Protein AF-A0A961F3Z8-F1 (afdb_monomer_lite)

pLDDT: mean 91.22, std 4.9, range [75.44, 97.12]

Foldseek 3Di:
DVPPDDDDDDDAPRPHHNLCVLVCCLVVVDVDDDDALLSPCVLQVCRLPLNPAVPNDDDPVRVCVVCVDPVNVVSVQVRSVSSRHGDDDDDDDDDDDFDDPDDDDDPVVVVPDDGDDTRNVVVVD

Structure (mmCIF, N/CA/C/O backbone):
data_AF-A0A961F3Z8-F1
#
_entry.id   AF-A0A961F3Z8-F1
#
loop_
_atom_site.group_PDB
_atom_site.id
_atom_site.type_symbol
_atom_site.label_atom_id
_atom_site.label_alt_id
_atom_site.label_comp_id
_atom_site.label_asym_id
_atom_site.label_entity_id
_atom_site.label_seq_id
_atom_site.pdbx_PDB_ins_code
_atom_site.Cartn_x
_atom_site.Cartn_y
_atom_site.Cartn_z
_atom_site.occupancy
_atom_site.B_iso_or_equiv
_atom_site.auth_seq_id
_atom_site.auth_comp_id
_atom_site.auth_asym_id
_atom_site.auth_atom_id
_atom_site.pdbx_PDB_model_num
ATOM 1 N N . SER A 1 1 ? 2.777 -5.302 26.687 1.00 77.50 1 SER A N 1
ATOM 2 C CA . SER A 1 1 ? 1.417 -5.854 26.786 1.00 77.50 1 SER A CA 1
ATOM 3 C C . SER A 1 1 ? 1.282 -6.850 27.928 1.00 77.50 1 SER A C 1
ATOM 5 O O . SER A 1 1 ? 0.180 -7.326 28.098 1.00 77.50 1 SER A O 1
ATOM 7 N N . ASP A 1 2 ? 2.343 -7.219 28.664 1.00 86.56 2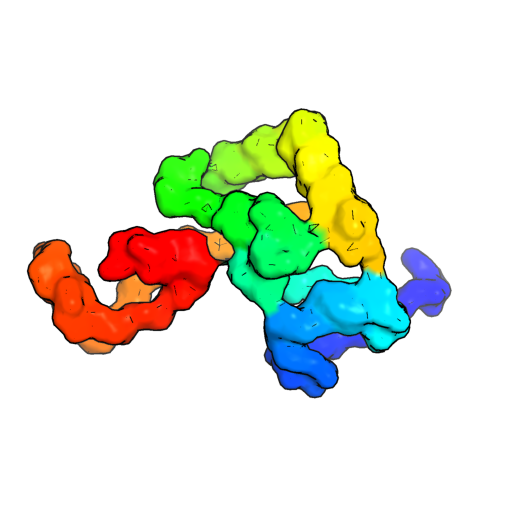 ASP A N 1
ATOM 8 C CA . ASP A 1 2 ? 2.288 -8.091 29.856 1.00 86.56 2 ASP A CA 1
ATOM 9 C C . ASP A 1 2 ? 1.440 -9.381 29.724 1.00 86.56 2 ASP A C 1
ATOM 11 O O . ASP A 1 2 ? 1.001 -9.954 30.714 1.00 86.56 2 ASP A O 1
ATOM 15 N N . GLY A 1 3 ? 1.260 -9.885 28.493 1.00 91.31 3 GLY A N 1
ATOM 16 C CA . GLY A 1 3 ? 0.443 -11.065 28.171 1.00 91.31 3 GLY A CA 1
ATOM 17 C C . GLY A 1 3 ? -0.995 -10.781 27.706 1.00 91.31 3 GLY A C 1
ATOM 18 O O . GLY A 1 3 ? -1.643 -11.697 27.192 1.00 91.31 3 GLY A O 1
ATOM 19 N N . ASP A 1 4 ? -1.463 -9.536 27.803 1.00 94.00 4 ASP A N 1
ATOM 20 C CA . ASP A 1 4 ? -2.826 -9.107 27.448 1.00 94.00 4 ASP A CA 1
ATOM 21 C C . ASP A 1 4 ? -3.072 -9.064 25.935 1.00 94.00 4 ASP A C 1
ATOM 23 O O . ASP A 1 4 ? -4.200 -9.226 25.475 1.00 94.00 4 ASP A O 1
ATOM 27 N N . LEU A 1 5 ? -2.008 -8.889 25.146 1.00 93.94 5 LEU A N 1
ATOM 28 C CA . LEU A 1 5 ? -2.058 -8.916 23.685 1.00 93.94 5 LEU A CA 1
ATOM 29 C C . LEU A 1 5 ? -1.248 -10.095 23.159 1.00 93.94 5 LEU A C 1
ATOM 31 O O . LEU A 1 5 ? -0.051 -10.209 23.444 1.00 93.94 5 LEU A O 1
ATOM 35 N N . ARG A 1 6 ? -1.890 -10.929 22.340 1.00 94.38 6 ARG A N 1
ATOM 36 C CA . ARG A 1 6 ? -1.250 -12.012 21.589 1.00 94.38 6 ARG A CA 1
ATOM 37 C C . ARG A 1 6 ? -1.543 -11.809 20.112 1.00 94.38 6 ARG A C 1
ATOM 39 O O . ARG A 1 6 ? -2.702 -11.711 19.732 1.00 94.38 6 ARG A O 1
ATOM 46 N N . ILE A 1 7 ? -0.494 -11.769 19.299 1.00 94.69 7 ILE A N 1
ATOM 47 C CA . ILE A 1 7 ? -0.603 -11.659 17.844 1.00 94.69 7 ILE A CA 1
ATOM 48 C C . ILE A 1 7 ? -0.198 -13.006 17.257 1.00 94.69 7 ILE A C 1
ATOM 50 O O . ILE A 1 7 ? 0.926 -13.463 17.472 1.00 94.69 7 ILE A O 1
ATOM 54 N N . GLN A 1 8 ? -1.112 -13.643 16.529 1.00 96.06 8 GLN A N 1
ATOM 55 C CA . GLN A 1 8 ? -0.803 -14.829 15.741 1.00 96.06 8 GLN A CA 1
ATOM 56 C C . GLN A 1 8 ? -0.505 -14.408 14.303 1.00 96.06 8 GLN A C 1
ATOM 58 O O . GLN A 1 8 ? -1.317 -13.751 13.659 1.00 96.06 8 GLN A O 1
ATOM 63 N N . PHE A 1 9 ? 0.674 -14.777 13.812 1.00 95.50 9 PHE A N 1
ATOM 64 C CA . PHE A 1 9 ? 1.130 -14.402 12.480 1.00 95.50 9 PHE A CA 1
ATOM 65 C C . PHE A 1 9 ? 0.827 -15.496 11.455 1.00 95.50 9 PHE A C 1
ATOM 67 O O . PHE A 1 9 ? 1.108 -16.669 11.702 1.00 95.50 9 PHE A O 1
ATOM 74 N N . PHE A 1 10 ? 0.343 -15.078 10.288 1.00 96.00 10 PHE A N 1
ATOM 75 C CA . PHE A 1 10 ? 0.103 -15.919 9.119 1.00 96.00 10 PHE A CA 1
ATOM 76 C C . PHE A 1 10 ? 0.729 -15.267 7.888 1.00 96.00 10 PHE A C 1
ATOM 78 O O . PHE A 1 10 ? 0.818 -14.040 7.794 1.00 96.00 10 PHE A O 1
ATOM 85 N N . ARG A 1 11 ? 1.185 -16.079 6.935 1.00 93.38 11 ARG A N 1
ATOM 86 C CA . ARG A 1 11 ? 1.783 -15.577 5.694 1.00 93.38 11 ARG A CA 1
ATOM 87 C C . ARG A 1 11 ? 0.704 -15.146 4.703 1.00 93.38 11 ARG A C 1
ATOM 89 O O . ARG A 1 11 ? -0.448 -15.572 4.768 1.00 93.38 11 ARG A O 1
ATOM 96 N N . GLY A 1 12 ? 1.094 -14.316 3.736 1.00 87.81 12 GLY A N 1
ATOM 97 C CA . GLY A 1 12 ? 0.184 -13.908 2.669 1.00 87.81 12 GLY A CA 1
ATOM 98 C C . GLY A 1 12 ? -0.356 -15.114 1.896 1.00 87.81 12 GLY A C 1
ATOM 99 O O . GLY A 1 12 ? 0.418 -15.979 1.486 1.00 87.81 12 GLY A O 1
ATOM 100 N N . GLY A 1 13 ? -1.677 -15.172 1.715 1.00 89.88 13 GLY A N 1
ATOM 101 C CA . GLY A 1 13 ? -2.357 -16.292 1.059 1.00 89.88 13 GLY A CA 1
ATOM 102 C C . GLY A 1 13 ? -2.696 -17.479 1.969 1.00 89.88 13 GLY A C 1
ATOM 103 O O . GLY A 1 13 ? -3.314 -18.424 1.492 1.00 89.88 13 GLY A O 1
ATOM 104 N N . GLU A 1 14 ? -2.299 -17.467 3.246 1.00 95.25 14 GLU A N 1
ATOM 105 C CA . GLU A 1 14 ? -2.532 -18.598 4.158 1.00 95.25 14 GLU A CA 1
ATOM 106 C C . GLU A 1 14 ? -3.979 -18.662 4.669 1.00 95.25 14 GLU A C 1
ATOM 108 O O . GLU A 1 14 ? -4.544 -19.748 4.766 1.00 95.25 14 GLU A O 1
ATOM 113 N N . LEU A 1 15 ? -4.582 -17.505 4.968 1.00 95.75 15 LEU A N 1
ATOM 114 C CA . LEU A 1 15 ? -5.962 -17.412 5.463 1.00 95.75 15 LEU A CA 1
ATOM 115 C C . LEU A 1 15 ? -6.957 -16.962 4.387 1.00 95.75 15 LEU A C 1
ATOM 11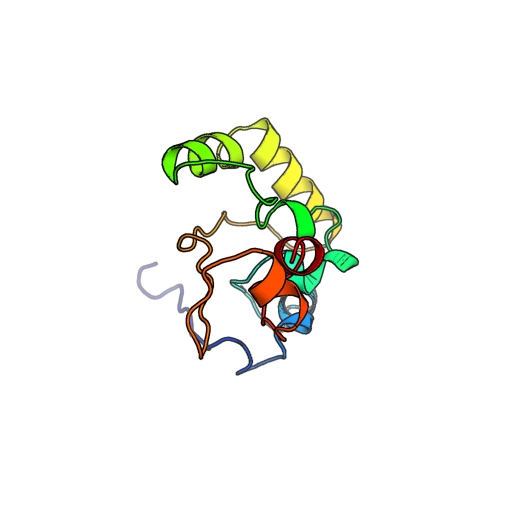7 O O . LEU A 1 15 ? -8.050 -17.512 4.289 1.00 95.75 15 LEU A O 1
ATOM 121 N N . VAL A 1 16 ? -6.576 -15.970 3.581 1.00 95.75 16 VAL A N 1
ATOM 122 C CA . VAL A 1 16 ? -7.368 -15.417 2.469 1.00 95.75 16 VAL A CA 1
ATOM 123 C C . VAL A 1 16 ? -6.438 -15.057 1.313 1.00 95.75 16 VAL A C 1
ATOM 125 O O . VAL A 1 16 ? -5.232 -14.875 1.522 1.00 95.75 16 VAL A O 1
ATOM 128 N N . SER A 1 17 ? -6.973 -14.937 0.096 1.00 94.06 17 SER A N 1
ATOM 129 C CA . SER A 1 17 ? -6.184 -14.446 -1.035 1.00 94.06 17 SER A CA 1
ATOM 130 C C . SER A 1 17 ? -5.786 -12.979 -0.832 1.00 94.06 17 SER A C 1
ATOM 132 O O . SER A 1 17 ? -6.434 -12.226 -0.108 1.00 94.06 17 SER A O 1
ATOM 134 N N . THR A 1 18 ? -4.676 -12.559 -1.442 1.00 90.94 18 THR A N 1
ATOM 135 C CA . THR A 1 18 ? -4.081 -11.234 -1.195 1.00 90.94 18 THR A CA 1
ATOM 136 C C . THR A 1 18 ? -5.015 -10.069 -1.534 1.00 90.94 18 THR A C 1
ATOM 138 O O . THR A 1 18 ? -5.008 -9.053 -0.848 1.00 90.94 18 THR A O 1
ATOM 141 N N . ASP A 1 19 ? -5.838 -10.225 -2.565 1.00 90.19 19 ASP A N 1
ATOM 142 C CA . ASP A 1 19 ? -6.855 -9.261 -2.993 1.00 90.19 19 ASP A CA 1
ATOM 143 C C . ASP A 1 19 ? -8.068 -9.181 -2.048 1.00 90.19 19 ASP A C 1
ATOM 145 O O . ASP A 1 19 ? -8.825 -8.220 -2.115 1.00 90.19 19 ASP A O 1
ATOM 149 N N . GLN A 1 20 ? -8.231 -10.143 -1.134 1.00 94.75 20 GLN A N 1
ATOM 150 C CA . GLN A 1 20 ? -9.303 -10.174 -0.129 1.00 94.75 20 GLN A CA 1
ATOM 151 C C . GLN A 1 20 ? -8.863 -9.660 1.248 1.00 94.75 20 GLN A C 1
ATOM 153 O O . GLN A 1 20 ? -9.680 -9.573 2.162 1.00 94.75 20 GLN A O 1
ATOM 158 N N . MET A 1 21 ? -7.579 -9.339 1.435 1.00 95.38 21 MET A N 1
ATOM 159 C CA . MET A 1 21 ? -7.035 -8.989 2.753 1.00 95.38 21 MET A CA 1
ATOM 160 C C . MET A 1 21 ? -7.703 -7.756 3.374 1.00 95.38 21 MET A C 1
ATOM 162 O O . MET A 1 21 ? -7.985 -7.770 4.570 1.00 95.38 21 MET A O 1
ATOM 166 N N . LEU A 1 22 ? -7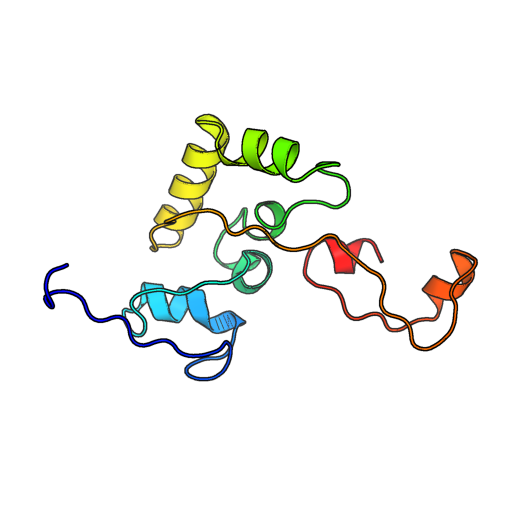.980 -6.714 2.583 1.00 95.50 22 LEU A N 1
ATOM 167 C CA . LEU A 1 22 ? -8.605 -5.490 3.095 1.00 95.50 22 LEU A CA 1
ATOM 168 C C . LEU A 1 22 ? -10.059 -5.743 3.529 1.00 95.50 22 LEU A C 1
ATOM 170 O O . LEU A 1 22 ? -10.446 -5.364 4.633 1.00 95.50 22 LEU A O 1
ATOM 174 N N . ASP A 1 23 ? -10.833 -6.469 2.717 1.00 96.38 23 ASP A N 1
ATOM 175 C CA . ASP A 1 23 ? -12.205 -6.878 3.048 1.00 96.38 23 ASP A CA 1
ATOM 176 C C . ASP A 1 23 ? -12.260 -7.805 4.273 1.00 96.38 23 ASP A C 1
ATOM 178 O O . ASP A 1 23 ? -13.187 -7.739 5.087 1.00 96.38 23 ASP A O 1
ATOM 182 N N . ALA A 1 24 ? -11.254 -8.666 4.442 1.00 97.06 24 ALA A N 1
ATOM 183 C CA . ALA A 1 24 ? -11.144 -9.531 5.609 1.00 97.06 24 ALA A CA 1
ATOM 184 C C . ALA A 1 24 ? -10.947 -8.722 6.903 1.00 97.06 24 ALA A C 1
ATOM 186 O O . ALA A 1 24 ? -11.532 -9.084 7.924 1.00 97.06 24 ALA A O 1
ATOM 187 N N . VAL A 1 25 ? -10.212 -7.603 6.857 1.00 97.06 25 VAL A N 1
ATOM 188 C CA . VAL A 1 25 ? -10.125 -6.662 7.990 1.00 97.06 25 VAL A CA 1
ATOM 189 C C . VAL A 1 25 ? -11.421 -5.892 8.176 1.00 97.06 25 VAL A C 1
ATOM 191 O O . VAL A 1 25 ? -11.966 -5.861 9.275 1.00 97.06 25 VAL A O 1
ATOM 194 N N . LYS A 1 26 ? -11.972 -5.338 7.095 1.00 97.00 26 LYS A N 1
ATOM 195 C CA . LYS A 1 26 ? -13.232 -4.584 7.118 1.00 97.00 26 LYS A CA 1
ATOM 196 C C . LYS A 1 26 ? -14.395 -5.380 7.719 1.00 97.00 26 LYS A C 1
ATOM 198 O O . LYS A 1 26 ? -15.248 -4.819 8.399 1.00 97.00 26 LYS A O 1
ATOM 203 N N . SER A 1 27 ? -14.440 -6.687 7.464 1.00 97.12 27 SER A N 1
ATOM 204 C CA . SER A 1 27 ? -15.459 -7.601 8.002 1.00 97.12 27 SER A CA 1
ATOM 205 C C . SER A 1 27 ? -15.172 -8.108 9.420 1.00 97.12 27 SER A C 1
ATOM 207 O O . SER A 1 27 ? -16.039 -8.75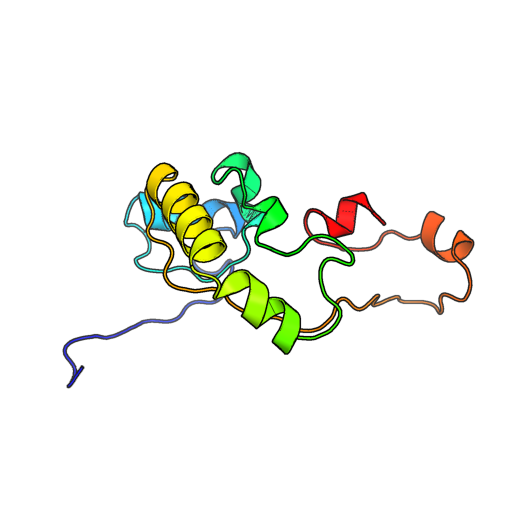4 10.007 1.00 97.12 27 SER A O 1
ATOM 209 N N . GLY A 1 28 ? -13.979 -7.852 9.967 1.00 96.62 28 GLY A N 1
ATOM 210 C CA . GLY A 1 28 ? -13.536 -8.381 11.260 1.00 96.62 28 GLY A CA 1
ATOM 211 C C . GLY A 1 28 ? -13.135 -9.860 11.234 1.00 96.62 28 GLY A C 1
ATOM 212 O O . GLY A 1 28 ? -13.011 -10.479 12.286 1.00 96.62 28 GLY A O 1
ATOM 213 N N . THR A 1 29 ? -12.943 -10.447 10.047 1.00 96.69 29 THR A N 1
ATOM 214 C CA . THR A 1 29 ? -12.411 -11.814 9.904 1.00 96.69 29 THR A CA 1
ATOM 215 C C . THR A 1 29 ? -10.930 -11.873 10.287 1.00 96.69 29 THR A C 1
ATOM 217 O O . THR A 1 29 ? -10.477 -12.865 10.856 1.00 96.69 29 THR A O 1
ATOM 220 N N . LEU A 1 30 ? -10.178 -10.815 9.968 1.00 97.06 30 LEU A N 1
ATOM 221 C CA . LEU A 1 30 ? -8.792 -10.603 10.385 1.00 97.06 30 LEU A CA 1
ATOM 222 C C . LEU A 1 30 ? -8.696 -9.292 11.166 1.00 97.06 30 LEU A C 1
ATOM 224 O O . LEU A 1 30 ? -9.315 -8.307 10.782 1.00 97.06 30 LEU A O 1
ATOM 228 N N . ASP A 1 31 ? -7.882 -9.249 12.219 1.00 96.94 31 ASP A N 1
ATOM 229 C CA . ASP A 1 31 ? -7.701 -8.017 13.001 1.00 96.94 31 ASP A CA 1
ATOM 230 C C . ASP A 1 31 ? -6.734 -7.028 12.329 1.00 96.94 31 ASP A C 1
ATOM 232 O O . ASP A 1 31 ? -6.883 -5.814 12.441 1.00 96.94 31 ASP A O 1
ATOM 236 N N . LEU A 1 32 ? -5.706 -7.549 11.648 1.00 95.94 32 LEU A N 1
ATOM 237 C CA . LEU A 1 32 ? -4.632 -6.764 11.043 1.00 95.94 32 LEU A CA 1
ATOM 238 C C . LEU A 1 32 ? -4.092 -7.465 9.799 1.00 95.94 32 LEU A C 1
ATOM 240 O O . LEU A 1 32 ? -3.871 -8.677 9.802 1.00 95.94 32 LEU A O 1
ATOM 244 N N . VAL A 1 33 ? -3.807 -6.686 8.756 1.00 95.56 33 VAL A N 1
ATOM 245 C CA . VAL A 1 33 ? -3.088 -7.157 7.567 1.00 95.56 33 VAL A CA 1
ATOM 246 C C . VAL A 1 33 ? -1.934 -6.224 7.234 1.00 95.56 33 VAL A C 1
ATOM 248 O O . VAL A 1 33 ? -2.012 -5.012 7.414 1.00 95.56 33 VAL A O 1
ATOM 251 N N . GLN A 1 34 ? -0.857 -6.806 6.715 1.00 93.56 34 GLN A N 1
ATOM 252 C CA . GLN A 1 34 ? 0.221 -6.075 6.065 1.00 93.56 34 GLN A CA 1
ATOM 253 C C . GLN A 1 34 ? 0.191 -6.428 4.580 1.00 93.56 34 GLN A C 1
ATOM 255 O O . GLN A 1 34 ? 0.322 -7.593 4.208 1.00 93.56 34 GLN A O 1
ATOM 260 N N . GLY A 1 35 ? 0.054 -5.421 3.727 1.00 90.00 35 GLY A N 1
ATOM 261 C CA . GLY A 1 35 ? 0.085 -5.606 2.283 1.00 90.00 35 GLY A CA 1
ATOM 262 C C . GLY A 1 35 ? 0.473 -4.323 1.566 1.00 90.00 35 GLY A C 1
ATOM 263 O O . GLY A 1 35 ? 1.121 -3.448 2.138 1.00 90.00 35 GLY A O 1
ATOM 264 N N . THR A 1 36 ? 0.111 -4.235 0.294 1.00 89.06 36 THR A N 1
ATOM 265 C CA . THR A 1 36 ? 0.400 -3.077 -0.551 1.00 89.06 36 THR A CA 1
ATOM 266 C C . THR A 1 36 ? -0.884 -2.603 -1.212 1.00 89.06 36 THR A C 1
ATOM 268 O O . THR A 1 36 ? -1.651 -3.434 -1.706 1.00 89.06 36 THR A O 1
ATOM 271 N N . GLY A 1 37 ? -1.094 -1.281 -1.244 1.00 89.81 37 GLY A N 1
ATOM 272 C CA . GLY A 1 37 ? -2.322 -0.671 -1.749 1.00 89.81 37 GLY A CA 1
ATOM 273 C C . GLY A 1 37 ? -2.683 -1.088 -3.169 1.00 89.81 37 GLY A C 1
ATOM 274 O O . GLY A 1 37 ? -3.860 -1.198 -3.508 1.00 89.81 37 GLY A O 1
ATOM 275 N N . GLY A 1 38 ? -1.684 -1.443 -3.983 1.00 89.00 38 GLY A N 1
ATOM 276 C CA . GLY A 1 38 ? -1.895 -1.934 -5.339 1.00 89.00 38 GLY A CA 1
ATOM 277 C C . GLY A 1 38 ? -2.810 -3.164 -5.427 1.00 89.00 38 GLY A C 1
ATOM 278 O O . GLY A 1 38 ? -3.483 -3.329 -6.444 1.00 89.00 38 GLY A O 1
ATOM 279 N N . TYR A 1 39 ? -2.881 -4.000 -4.383 1.00 89.81 39 TYR A N 1
ATOM 280 C CA . TYR A 1 39 ? -3.748 -5.187 -4.360 1.00 89.81 39 TYR A CA 1
ATOM 281 C C . TYR A 1 39 ? -5.223 -4.883 -4.076 1.00 89.81 39 TYR A C 1
ATOM 283 O O . TYR A 1 39 ? -6.073 -5.690 -4.434 1.00 89.81 39 TYR A O 1
ATOM 291 N N . TRP A 1 40 ? -5.536 -3.722 -3.500 1.00 91.69 40 TRP A N 1
ATOM 292 C CA . TRP A 1 40 ? -6.901 -3.276 -3.198 1.00 91.69 40 TRP A CA 1
ATOM 293 C C . TRP A 1 40 ? -7.161 -1.865 -3.731 1.00 91.69 40 TRP A C 1
ATOM 295 O O . TRP A 1 40 ? -7.956 -1.101 -3.192 1.00 91.69 40 TRP A O 1
ATOM 305 N N . SER A 1 41 ? -6.515 -1.516 -4.842 1.00 90.12 41 SER A N 1
ATOM 306 C CA . SER A 1 41 ? -6.634 -0.188 -5.451 1.00 90.12 41 SER A CA 1
ATOM 307 C C . SER A 1 41 ? -8.014 0.124 -6.043 1.00 90.12 41 SER A C 1
ATOM 309 O O . SER A 1 41 ? -8.279 1.262 -6.405 1.00 90.12 41 SER A O 1
ATOM 311 N N . GLY A 1 42 ? -8.900 -0.872 -6.148 1.00 90.06 42 GLY A N 1
ATOM 312 C CA . GLY A 1 42 ? -10.323 -0.659 -6.437 1.00 90.06 42 GLY A CA 1
ATOM 313 C C . GLY A 1 42 ? -11.175 -0.364 -5.196 1.00 90.06 42 GLY A C 1
ATOM 314 O O . GLY A 1 42 ? -12.360 -0.088 -5.341 1.00 90.06 42 GLY A O 1
ATOM 315 N N . GLN A 1 43 ? -10.596 -0.469 -3.996 1.00 93.94 43 GLN A N 1
ATOM 316 C CA . GLN A 1 43 ? -11.266 -0.264 -2.707 1.00 93.94 43 GLN A CA 1
ATOM 317 C C . GLN A 1 43 ? -10.757 0.997 -1.999 1.00 93.94 43 GLN A C 1
ATOM 319 O O . GLN A 1 43 ? -11.542 1.687 -1.360 1.00 93.94 43 GLN A O 1
ATOM 324 N N . VAL A 1 44 ? -9.462 1.301 -2.141 1.00 94.88 44 VAL A N 1
ATOM 325 C CA . VAL A 1 44 ? -8.822 2.531 -1.650 1.00 94.88 44 VAL A CA 1
ATOM 326 C C . VAL A 1 44 ? -8.329 3.320 -2.859 1.00 94.88 44 VAL A C 1
ATOM 328 O O . VAL A 1 44 ? -7.457 2.835 -3.584 1.00 94.88 44 VAL A O 1
ATOM 331 N N . ASP A 1 45 ? -8.860 4.528 -3.064 1.00 88.88 45 ASP A N 1
ATOM 332 C CA . ASP A 1 45 ? -8.623 5.339 -4.274 1.00 88.88 45 ASP A CA 1
ATOM 333 C C . ASP A 1 45 ? -7.125 5.603 -4.519 1.00 88.88 45 ASP A C 1
ATOM 335 O O . ASP A 1 45 ? -6.591 5.419 -5.615 1.00 88.88 45 ASP A O 1
ATOM 339 N N . ILE A 1 46 ? -6.393 5.902 -3.445 1.00 91.38 46 ILE A N 1
ATOM 340 C CA . ILE A 1 46 ? -4.950 6.155 -3.491 1.00 91.38 46 ILE A CA 1
ATOM 341 C C . ILE A 1 46 ? -4.093 4.882 -3.434 1.00 91.38 46 ILE A C 1
ATOM 343 O O . ILE A 1 46 ? -2.869 4.981 -3.406 1.00 91.38 46 ILE A O 1
ATOM 347 N N . GLY A 1 47 ? -4.673 3.677 -3.437 1.00 89.75 47 GLY A N 1
ATOM 348 C CA . GLY A 1 47 ? -3.919 2.429 -3.245 1.00 89.75 47 GLY A CA 1
ATOM 349 C C . GLY A 1 47 ? -2.852 2.169 -4.321 1.00 89.75 47 GLY A C 1
ATOM 350 O O . GLY A 1 47 ? -1.815 1.570 -4.057 1.00 89.75 47 GLY A O 1
ATOM 351 N N . ASN A 1 48 ? -3.045 2.657 -5.551 1.00 87.25 48 ASN A N 1
ATOM 352 C CA . ASN A 1 48 ? -2.002 2.585 -6.591 1.00 87.25 48 ASN A CA 1
ATOM 353 C C . ASN A 1 48 ? -0.919 3.670 -6.460 1.00 87.25 48 ASN A C 1
ATOM 355 O O . ASN A 1 48 ? 0.095 3.594 -7.151 1.00 87.25 48 ASN A O 1
ATOM 359 N N . ILE A 1 49 ? -1.142 4.680 -5.620 1.00 87.25 49 ILE A N 1
ATOM 360 C CA . ILE A 1 49 ? -0.223 5.796 -5.379 1.00 87.25 49 ILE A CA 1
ATOM 361 C C . ILE A 1 49 ? 0.587 5.535 -4.105 1.00 87.25 49 ILE A C 1
ATOM 363 O O . ILE A 1 49 ? 1.791 5.782 -4.096 1.00 87.25 49 ILE A O 1
ATOM 367 N N . ASP A 1 50 ? -0.032 4.974 -3.061 1.00 85.12 50 ASP A N 1
ATOM 368 C CA . ASP A 1 50 ? 0.622 4.718 -1.772 1.00 85.12 50 ASP A CA 1
ATOM 369 C C . ASP A 1 50 ? 1.793 3.719 -1.871 1.00 85.12 50 ASP A C 1
ATOM 371 O O . ASP A 1 50 ? 2.747 3.779 -1.097 1.00 85.12 50 ASP A O 1
ATOM 375 N N . ILE A 1 51 ? 1.786 2.838 -2.875 1.00 84.19 51 ILE A N 1
ATOM 376 C CA . ILE A 1 51 ? 2.885 1.913 -3.181 1.00 84.19 51 ILE A CA 1
ATOM 377 C C . ILE A 1 51 ? 4.123 2.638 -3.737 1.00 84.19 51 ILE A C 1
ATOM 379 O O . ILE A 1 51 ? 5.223 2.083 -3.700 1.00 84.19 51 ILE A O 1
ATOM 383 N N . GLY A 1 52 ? 3.967 3.881 -4.195 1.00 83.31 52 GLY A N 1
ATOM 384 C CA . GLY A 1 52 ? 4.981 4.633 -4.920 1.00 83.31 52 GLY A CA 1
ATOM 385 C C . GLY A 1 52 ? 4.784 4.572 -6.419 1.00 83.31 52 GLY A C 1
ATOM 386 O O . GLY A 1 52 ? 4.588 3.501 -6.998 1.00 83.31 52 GLY A O 1
ATOM 387 N N . LEU A 1 53 ? 4.882 5.734 -7.057 1.00 86.50 53 LEU A N 1
ATOM 388 C CA . LEU A 1 53 ? 4.903 5.820 -8.508 1.00 86.50 53 LEU A CA 1
ATOM 389 C C . LEU A 1 53 ? 6.333 5.590 -9.018 1.00 86.50 53 LEU A C 1
ATOM 391 O O . LEU A 1 53 ? 7.297 5.931 -8.336 1.00 86.50 53 LEU A O 1
ATOM 395 N N . PRO A 1 54 ? 6.516 5.034 -10.223 1.00 87.56 54 PRO A N 1
ATOM 396 C CA . PRO A 1 54 ? 7.848 4.905 -10.801 1.00 87.56 54 PRO A CA 1
ATOM 397 C C . PRO A 1 54 ? 8.591 6.251 -10.818 1.00 87.56 54 PRO A C 1
ATOM 399 O O . PRO A 1 54 ? 8.125 7.214 -11.422 1.00 87.56 54 PRO A O 1
ATOM 402 N N . GLY A 1 55 ? 9.741 6.304 -10.139 1.00 87.00 55 GLY A N 1
ATOM 403 C CA . GLY A 1 55 ? 10.576 7.505 -10.039 1.00 87.00 55 GLY A CA 1
ATOM 404 C C . GLY A 1 55 ? 10.120 8.557 -9.019 1.00 87.00 55 GLY A C 1
ATOM 405 O O . GLY A 1 55 ? 10.596 9.684 -9.095 1.00 87.00 55 GLY A O 1
ATOM 406 N N . SER A 1 56 ? 9.222 8.234 -8.080 1.00 88.31 56 SER A N 1
ATOM 407 C CA . SER A 1 56 ? 8.729 9.198 -7.080 1.00 88.31 56 SER A CA 1
ATOM 408 C C . SER A 1 56 ? 9.741 9.591 -5.999 1.00 88.31 56 SER A C 1
ATOM 410 O O . SER A 1 56 ? 9.556 10.621 -5.361 1.00 88.31 56 SER A O 1
ATOM 412 N N . TRP A 1 57 ? 10.779 8.786 -5.773 1.00 90.69 57 TRP A N 1
ATOM 413 C CA . TRP A 1 57 ? 11.885 9.077 -4.857 1.00 90.69 57 TRP A CA 1
ATOM 414 C C . TRP A 1 57 ? 13.135 8.305 -5.280 1.00 90.69 57 TRP A C 1
ATOM 416 O O . TRP A 1 57 ? 13.063 7.328 -6.029 1.00 90.69 57 TRP A O 1
ATOM 426 N N . THR A 1 58 ? 14.284 8.738 -4.775 1.00 91.00 58 THR A N 1
ATOM 427 C CA . THR A 1 58 ? 15.607 8.174 -5.085 1.00 91.00 58 THR A CA 1
ATOM 428 C C . THR A 1 58 ? 16.293 7.526 -3.883 1.00 91.00 58 THR A C 1
ATOM 430 O O . THR A 1 58 ? 17.308 6.853 -4.045 1.00 91.00 58 THR A O 1
ATOM 433 N N . SER A 1 59 ? 15.743 7.707 -2.679 1.00 91.44 59 SER A N 1
ATOM 434 C CA . SER A 1 59 ? 16.254 7.127 -1.433 1.00 91.44 59 SER A CA 1
ATOM 435 C C . SER A 1 59 ? 15.120 6.756 -0.477 1.00 91.44 59 SER A C 1
ATOM 437 O O . SER A 1 59 ? 14.004 7.275 -0.578 1.00 91.44 59 SER A O 1
ATOM 439 N N . LEU A 1 60 ? 15.412 5.867 0.476 1.00 90.94 60 LEU A N 1
ATOM 440 C CA . LEU A 1 60 ? 14.472 5.508 1.538 1.00 90.94 60 LEU A CA 1
ATOM 441 C C . LEU A 1 60 ? 14.152 6.713 2.432 1.00 90.94 60 LEU A C 1
ATOM 443 O O . LEU A 1 60 ? 13.020 6.865 2.881 1.00 90.94 60 LEU A O 1
ATOM 447 N N . GLU A 1 61 ? 15.137 7.569 2.690 1.00 94.00 61 GLU A N 1
ATOM 448 C CA . GLU A 1 61 ? 14.993 8.790 3.477 1.00 94.00 61 GLU A CA 1
ATOM 449 C C . GLU A 1 61 ? 14.022 9.773 2.820 1.00 94.00 61 GLU A C 1
ATOM 451 O O . GLU A 1 61 ? 13.161 10.323 3.501 1.00 94.00 61 GLU A O 1
ATOM 456 N N . GLU A 1 62 ? 14.111 9.953 1.500 1.00 93.56 62 GLU A N 1
ATOM 457 C CA . GLU A 1 62 ? 13.179 10.789 0.737 1.00 93.56 62 GLU A CA 1
ATOM 458 C C . GLU A 1 62 ? 11.757 10.214 0.764 1.00 93.56 62 GLU A C 1
ATOM 460 O O . GLU A 1 62 ? 10.799 10.946 1.012 1.00 93.56 62 GLU A O 1
ATOM 465 N N . ALA A 1 63 ? 11.617 8.892 0.599 1.00 92.44 63 ALA A N 1
ATOM 466 C CA . ALA A 1 63 ? 10.323 8.223 0.713 1.00 92.44 63 ALA A CA 1
ATOM 467 C C . ALA A 1 63 ? 9.700 8.427 2.103 1.00 92.44 63 ALA A C 1
ATOM 469 O O . ALA A 1 63 ? 8.516 8.739 2.210 1.00 92.44 63 ALA A O 1
ATOM 470 N N . LYS A 1 64 ? 10.497 8.282 3.168 1.00 93.56 64 LYS A N 1
ATOM 471 C CA . LYS A 1 64 ? 10.047 8.517 4.545 1.00 93.56 64 LYS A CA 1
ATOM 472 C C . LYS A 1 64 ? 9.641 9.962 4.772 1.00 93.56 64 LYS A C 1
ATOM 474 O O . LYS A 1 64 ? 8.553 10.196 5.278 1.00 93.56 64 LYS A O 1
ATOM 479 N N . ALA A 1 65 ? 10.462 10.919 4.345 1.00 94.75 65 ALA A N 1
ATOM 480 C CA . ALA A 1 65 ? 10.155 12.338 4.486 1.00 94.75 65 ALA A CA 1
ATOM 481 C C . ALA A 1 65 ? 8.820 12.714 3.820 1.00 94.75 65 ALA A C 1
ATOM 483 O O . ALA A 1 65 ? 8.076 13.523 4.366 1.00 94.75 65 ALA A O 1
ATOM 484 N N . LEU A 1 66 ? 8.499 12.101 2.674 1.00 93.00 66 LEU A N 1
ATOM 485 C CA . LEU A 1 66 ? 7.210 12.274 2.010 1.00 93.00 66 LEU A CA 1
ATOM 486 C C . LEU A 1 66 ? 6.061 11.625 2.796 1.00 93.00 66 LEU A C 1
ATOM 488 O O . LEU A 1 66 ? 5.077 12.288 3.092 1.00 93.00 66 LEU A O 1
ATOM 492 N N . PHE A 1 67 ? 6.160 10.333 3.119 1.00 92.62 67 PHE A N 1
ATOM 493 C CA . PHE A 1 67 ? 5.049 9.583 3.722 1.00 92.62 67 PHE A CA 1
ATOM 494 C C . PHE A 1 67 ? 4.816 9.870 5.207 1.00 92.62 67 PHE A C 1
ATOM 496 O O . PHE A 1 67 ? 3.749 9.543 5.720 1.00 92.62 67 PHE A O 1
ATOM 503 N N . GLU A 1 68 ? 5.793 10.456 5.893 1.00 94.44 68 GLU A N 1
ATOM 504 C CA . GLU A 1 68 ? 5.685 10.900 7.286 1.00 94.44 68 GLU A CA 1
ATOM 505 C C . GLU A 1 68 ? 5.289 12.384 7.390 1.00 94.44 68 GLU A C 1
ATOM 507 O O . GLU A 1 68 ? 5.103 12.883 8.501 1.00 94.44 68 GLU A O 1
ATOM 512 N N . SER A 1 69 ? 5.136 13.094 6.261 1.00 95.81 69 SER A N 1
ATOM 513 C CA . SER A 1 69 ? 4.594 14.456 6.258 1.00 95.81 69 SER A CA 1
ATOM 514 C C . SER A 1 69 ? 3.138 14.449 6.726 1.00 95.81 69 SER A C 1
ATOM 516 O O . SER A 1 69 ? 2.374 13.527 6.430 1.00 95.81 69 SER A O 1
ATOM 518 N N . GLU A 1 70 ? 2.743 15.491 7.458 1.00 96.56 70 GLU A N 1
ATOM 519 C CA . GLU A 1 70 ? 1.403 15.599 8.042 1.00 96.56 70 GLU A CA 1
ATOM 520 C C . GLU A 1 70 ? 0.313 15.526 6.966 1.00 96.56 70 GLU A C 1
ATOM 522 O O . GLU A 1 70 ? -0.687 14.829 7.134 1.00 96.56 70 GLU A O 1
ATOM 527 N N . GLU A 1 71 ? 0.546 16.169 5.823 1.00 96.31 71 GLU A N 1
ATOM 528 C CA . GLU A 1 71 ? -0.390 16.205 4.705 1.00 96.31 71 GLU A CA 1
ATOM 529 C C . GLU A 1 71 ? -0.596 14.817 4.089 1.00 96.31 71 GLU A C 1
ATOM 531 O O . GLU A 1 71 ? -1.729 14.413 3.828 1.00 96.31 71 GLU A O 1
ATOM 536 N N . VAL A 1 72 ? 0.485 14.059 3.875 1.00 94.38 72 VAL A N 1
ATOM 537 C CA . VAL A 1 72 ? 0.395 12.716 3.284 1.00 94.38 72 VAL A CA 1
ATOM 538 C C . VAL A 1 72 ? -0.204 11.721 4.273 1.00 94.38 72 VAL A C 1
ATOM 540 O O . VAL A 1 72 ? -1.027 10.894 3.878 1.00 94.38 72 VAL A O 1
ATOM 543 N N . VAL A 1 73 ? 0.146 11.817 5.559 1.00 95.25 73 VAL A N 1
ATOM 544 C CA . VAL A 1 73 ? -0.463 10.995 6.615 1.00 95.25 73 VAL A CA 1
ATOM 545 C C . VAL A 1 73 ? -1.967 11.250 6.703 1.00 95.25 73 VAL A C 1
ATOM 547 O O . VAL A 1 73 ? -2.735 10.295 6.806 1.00 95.25 73 VAL A O 1
ATOM 550 N N . GLN A 1 74 ? -2.406 12.509 6.618 1.00 96.56 74 GLN A N 1
ATOM 551 C CA . GLN A 1 74 ? -3.828 12.846 6.628 1.00 96.56 74 GLN A CA 1
ATOM 552 C C . GLN A 1 74 ? -4.563 12.228 5.431 1.00 96.56 74 GLN A C 1
ATOM 554 O O . GLN A 1 74 ? -5.599 11.597 5.627 1.00 96.56 74 GLN A O 1
ATOM 559 N N . ILE A 1 75 ? -3.996 12.339 4.225 1.00 96.00 75 ILE A N 1
ATOM 560 C CA . ILE A 1 75 ? -4.560 11.745 3.002 1.00 96.00 75 ILE A CA 1
ATOM 561 C C . ILE A 1 75 ? -4.664 10.217 3.120 1.00 96.00 75 ILE A C 1
ATOM 563 O O . ILE A 1 75 ? -5.668 9.629 2.722 1.00 96.00 75 ILE A O 1
ATOM 567 N N . LEU A 1 76 ? -3.636 9.561 3.670 1.00 95.25 76 LEU A N 1
ATOM 568 C CA . LEU A 1 76 ? -3.645 8.112 3.882 1.00 95.25 76 LEU A CA 1
ATOM 569 C C . LEU A 1 76 ? -4.728 7.695 4.876 1.00 95.25 76 LEU A C 1
ATOM 571 O O . LEU A 1 76 ? -5.495 6.780 4.587 1.00 95.25 76 LEU A O 1
ATOM 575 N N . ASN A 1 77 ? -4.808 8.366 6.023 1.00 96.06 77 ASN A N 1
ATOM 576 C CA . ASN A 1 77 ? -5.816 8.053 7.031 1.00 96.06 77 ASN A CA 1
ATOM 577 C C . ASN A 1 77 ? -7.230 8.242 6.476 1.00 96.06 77 ASN A C 1
ATOM 579 O O .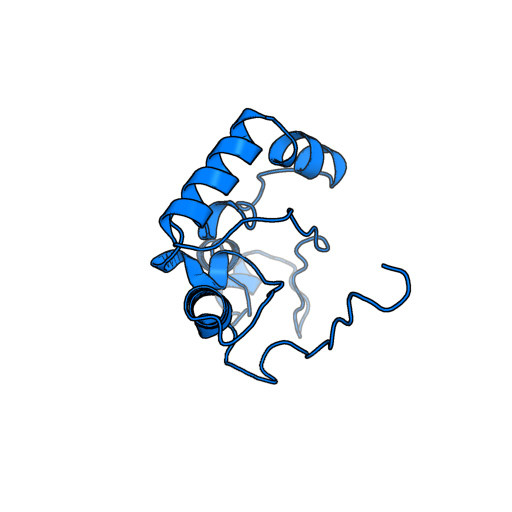 ASN A 1 77 ? -8.033 7.323 6.583 1.00 96.06 77 ASN A O 1
ATOM 583 N N . GLU A 1 78 ? -7.503 9.368 5.810 1.00 96.88 78 GLU A N 1
ATOM 584 C CA . GLU A 1 78 ? -8.805 9.650 5.195 1.00 96.88 78 GLU A CA 1
ATOM 585 C C . GLU A 1 78 ? -9.201 8.560 4.190 1.00 96.88 78 GLU A C 1
ATOM 587 O O . GLU A 1 78 ? -10.276 7.975 4.306 1.00 96.88 78 GLU A O 1
ATOM 592 N N . ALA A 1 79 ? -8.307 8.198 3.266 1.00 96.75 79 ALA A N 1
ATOM 593 C CA . ALA A 1 79 ? -8.622 7.215 2.231 1.00 96.75 79 ALA A CA 1
ATOM 594 C C . ALA A 1 79 ? -8.878 5.798 2.779 1.00 96.75 79 ALA A C 1
ATOM 596 O O . ALA A 1 79 ? -9.724 5.070 2.252 1.00 96.75 79 ALA A O 1
ATOM 597 N N . TYR A 1 80 ? -8.145 5.372 3.812 1.00 96.44 80 TYR A N 1
ATOM 598 C CA . TYR A 1 80 ? -8.367 4.063 4.435 1.00 96.44 80 TYR A CA 1
ATOM 599 C C . TYR A 1 80 ? -9.605 4.076 5.350 1.00 96.44 80 TYR A C 1
ATOM 601 O O . TYR A 1 80 ? -10.390 3.122 5.305 1.00 96.44 80 TYR A O 1
ATOM 609 N N . ASP A 1 81 ? -9.842 5.163 6.094 1.00 96.69 81 ASP A N 1
ATOM 610 C CA . ASP A 1 81 ? -11.033 5.324 6.935 1.00 96.69 81 ASP A CA 1
ATOM 611 C C . ASP A 1 81 ? -12.315 5.314 6.078 1.00 96.69 81 ASP A C 1
ATOM 613 O O . ASP A 1 81 ? -13.284 4.632 6.426 1.00 96.69 81 ASP A O 1
ATOM 617 N N . GLU A 1 82 ? -12.312 5.968 4.908 1.00 96.38 82 GLU A N 1
ATOM 618 C CA . GLU A 1 82 ? -13.401 5.897 3.919 1.00 96.38 82 GLU A CA 1
ATOM 619 C C . GLU A 1 82 ? -13.631 4.471 3.393 1.00 96.38 82 GLU A C 1
ATOM 621 O O . GLU A 1 82 ? -14.773 4.050 3.170 1.00 96.38 82 GLU A O 1
ATOM 626 N N . ALA A 1 83 ? -12.561 3.684 3.246 1.00 95.44 83 ALA A N 1
ATOM 627 C CA . ALA A 1 83 ? -12.653 2.270 2.894 1.00 95.44 83 ALA A CA 1
ATOM 628 C C . ALA A 1 83 ? -13.169 1.393 4.054 1.00 95.44 83 ALA A C 1
ATOM 630 O O . ALA A 1 83 ? -13.547 0.236 3.825 1.00 95.44 83 ALA A O 1
ATOM 631 N N . GLY A 1 84 ? -13.283 1.940 5.268 1.00 95.94 84 GLY A N 1
ATOM 632 C CA . GLY A 1 84 ? -13.815 1.275 6.457 1.00 95.94 84 GLY A CA 1
ATOM 633 C C . GLY A 1 84 ? -12.771 0.486 7.245 1.00 95.94 84 GLY A C 1
ATOM 634 O O . GLY A 1 84 ? -13.130 -0.476 7.924 1.00 95.94 84 GLY A O 1
ATOM 635 N N . VAL A 1 85 ? -11.493 0.852 7.132 1.00 96.56 85 VAL A N 1
ATOM 636 C CA . VAL A 1 85 ? -10.374 0.234 7.854 1.00 96.56 85 VAL A CA 1
ATOM 637 C C . VAL A 1 85 ? -9.412 1.309 8.355 1.00 96.56 85 VAL A C 1
ATOM 639 O O . VAL A 1 85 ? -9.315 2.376 7.773 1.00 96.56 85 VAL A O 1
ATOM 642 N N . HIS A 1 86 ? -8.656 1.030 9.412 1.00 96.38 86 HIS A N 1
ATOM 643 C CA . HIS A 1 86 ? -7.722 2.014 9.956 1.00 96.38 86 HIS A CA 1
ATOM 644 C C . HIS A 1 86 ? -6.304 1.818 9.402 1.00 96.38 86 HIS A C 1
ATOM 646 O O . HIS A 1 86 ? -5.735 0.725 9.505 1.00 96.38 86 HIS A O 1
ATOM 652 N N . PHE A 1 87 ? -5.709 2.875 8.844 1.00 95.25 87 PHE A N 1
ATOM 653 C CA . PHE A 1 87 ? -4.311 2.862 8.415 1.00 95.25 87 PHE A CA 1
ATOM 654 C C . PHE A 1 87 ? -3.375 3.038 9.616 1.00 95.25 87 PHE A C 1
ATOM 656 O O . PHE A 1 87 ? -3.403 4.054 10.298 1.00 95.25 87 PHE A O 1
ATOM 663 N N . LEU A 1 88 ? -2.523 2.042 9.882 1.00 94.69 88 LEU A N 1
ATOM 664 C CA . LEU A 1 88 ? -1.619 2.082 11.038 1.00 94.69 88 LEU A CA 1
ATOM 665 C C . LEU A 1 88 ? -0.286 2.764 10.734 1.00 94.69 88 LEU A C 1
ATOM 667 O O . LEU A 1 88 ? 0.187 3.582 11.516 1.00 94.69 88 LEU A O 1
ATOM 671 N N . GLN A 1 89 ? 0.368 2.355 9.648 1.00 91.12 89 GLN A N 1
ATOM 672 C CA . GLN A 1 89 ? 1.670 2.881 9.248 1.00 91.12 89 GLN A CA 1
ATOM 673 C C . GLN A 1 89 ? 2.059 2.406 7.852 1.00 91.12 89 GLN A C 1
ATOM 675 O O . GLN A 1 89 ? 1.605 1.363 7.367 1.00 91.12 89 GLN A O 1
ATOM 680 N N . LYS A 1 90 ? 3.008 3.124 7.248 1.00 90.56 90 LYS A N 1
ATOM 681 C CA . LYS A 1 90 ? 3.621 2.736 5.984 1.00 90.56 90 LYS A CA 1
ATOM 682 C C . LYS A 1 90 ? 4.713 1.682 6.184 1.00 90.56 90 LYS A C 1
ATOM 684 O O . LYS A 1 90 ? 5.644 1.864 6.961 1.00 90.56 90 LYS A O 1
ATOM 689 N N . GLY A 1 91 ? 4.634 0.597 5.415 1.00 89.12 91 GLY A N 1
ATOM 690 C CA . GLY A 1 91 ? 5.750 -0.332 5.226 1.00 89.12 91 GLY A CA 1
ATOM 691 C C . GLY A 1 91 ? 6.684 0.118 4.097 1.00 89.12 91 GLY A C 1
ATOM 692 O O . GLY A 1 91 ? 6.219 0.625 3.069 1.00 89.12 91 GLY A O 1
ATOM 693 N N . TYR A 1 92 ? 7.986 -0.122 4.261 1.00 87.81 92 TYR A N 1
ATOM 694 C CA . TYR A 1 92 ? 9.014 0.159 3.254 1.00 87.81 92 TYR A CA 1
ATOM 695 C C . TYR A 1 92 ? 9.658 -1.141 2.764 1.00 87.81 92 TYR A C 1
ATOM 697 O O . TYR A 1 92 ? 9.975 -2.025 3.562 1.00 87.81 92 TYR A O 1
ATOM 705 N N . GLY A 1 93 ? 9.790 -1.262 1.443 1.00 81.25 93 GLY A N 1
ATOM 706 C CA . GLY A 1 93 ? 10.388 -2.410 0.762 1.00 81.25 93 GLY A CA 1
ATOM 707 C C . GLY A 1 93 ? 11.823 -2.148 0.304 1.00 81.25 93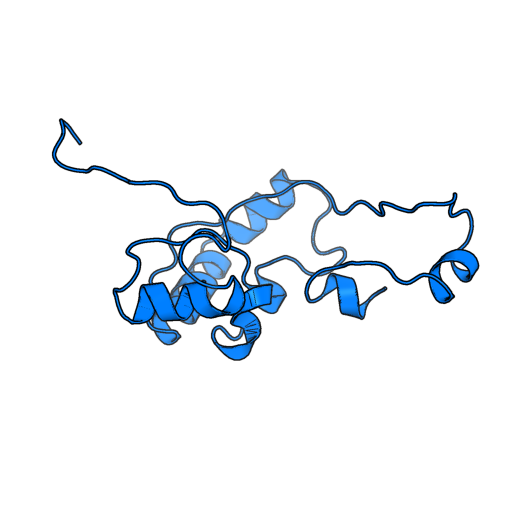 GLY A C 1
ATOM 708 O O . GLY A 1 93 ? 12.434 -1.153 0.682 1.00 81.25 93 GLY A O 1
ATOM 709 N N . HIS A 1 94 ? 12.334 -3.064 -0.518 1.00 81.44 94 HIS A N 1
ATOM 710 C CA . HIS A 1 94 ? 13.588 -2.898 -1.256 1.00 81.44 94 HIS A CA 1
ATOM 711 C C . HIS A 1 94 ? 13.344 -2.139 -2.568 1.00 81.44 94 HIS A C 1
ATOM 713 O O . HIS A 1 94 ? 12.191 -1.944 -2.968 1.00 81.44 94 HIS A O 1
ATOM 719 N N . ASP A 1 95 ? 14.431 -1.747 -3.227 1.00 82.19 95 ASP A N 1
ATOM 720 C CA . ASP A 1 95 ? 14.405 -1.116 -4.545 1.00 82.19 95 ASP A CA 1
ATOM 721 C C . ASP A 1 95 ? 13.750 -2.024 -5.600 1.00 82.19 95 ASP A C 1
ATOM 723 O O . ASP A 1 95 ? 13.702 -3.248 -5.467 1.00 82.19 95 ASP A O 1
ATOM 727 N N . TYR A 1 96 ? 13.221 -1.426 -6.669 1.00 83.06 96 TYR A N 1
ATOM 728 C CA . TYR A 1 96 ? 12.650 -2.197 -7.771 1.00 83.06 96 TYR A CA 1
ATOM 729 C C . TYR A 1 96 ? 13.751 -2.751 -8.675 1.00 83.06 96 TYR A C 1
ATOM 731 O O . TYR A 1 96 ? 14.312 -2.029 -9.496 1.00 83.06 96 TYR A O 1
ATOM 739 N N . ASP A 1 97 ? 13.976 -4.059 -8.581 1.00 86.62 97 ASP A N 1
ATOM 740 C CA . ASP A 1 97 ? 14.902 -4.783 -9.447 1.00 86.62 97 ASP A CA 1
ATOM 741 C C . ASP A 1 97 ? 14.186 -5.532 -10.582 1.00 86.62 97 ASP A C 1
ATOM 743 O O . ASP A 1 97 ? 13.092 -6.085 -10.424 1.00 86.62 97 ASP A O 1
ATOM 747 N N . LEU A 1 98 ? 14.849 -5.623 -11.738 1.00 88.56 98 LEU A N 1
ATOM 748 C CA . LEU A 1 98 ? 14.433 -6.490 -12.840 1.00 88.56 98 LEU A CA 1
ATOM 749 C C . LEU A 1 98 ? 15.140 -7.841 -12.752 1.00 88.56 98 LEU A C 1
ATOM 751 O O . LEU A 1 98 ? 16.271 -8.010 -13.207 1.00 88.56 98 LEU A O 1
ATOM 755 N N . LEU A 1 99 ? 14.432 -8.842 -12.230 1.00 89.12 99 LEU A N 1
ATOM 756 C CA . LEU A 1 99 ? 14.915 -10.217 -12.237 1.00 89.12 99 LEU A CA 1
ATOM 757 C C . LEU A 1 99 ? 14.554 -10.904 -13.560 1.00 89.12 99 LEU A C 1
ATOM 759 O O . LEU A 1 99 ? 13.393 -11.230 -13.820 1.00 89.12 99 LEU A O 1
ATOM 763 N N . THR A 1 100 ? 15.560 -11.142 -14.400 1.00 91.00 100 THR A N 1
ATOM 764 C CA . THR A 1 100 ? 15.397 -11.735 -15.735 1.00 91.00 100 THR A CA 1
ATOM 765 C C . THR A 1 100 ? 16.161 -13.053 -15.860 1.00 91.00 100 THR A C 1
ATOM 767 O O . THR A 1 100 ? 17.149 -13.284 -15.169 1.00 91.00 100 THR A O 1
ATOM 770 N N . LYS A 1 101 ? 15.668 -13.962 -16.715 1.00 90.50 101 LYS A N 1
ATOM 771 C CA . LYS A 1 101 ? 16.325 -15.260 -16.973 1.00 90.50 101 LYS A CA 1
ATOM 772 C C . LYS A 1 101 ? 17.574 -15.124 -17.842 1.00 90.50 101 LYS A C 1
ATOM 774 O O . LYS A 1 101 ? 18.512 -15.888 -17.679 1.00 90.50 101 LYS A O 1
ATOM 779 N N . GLU A 1 102 ? 17.538 -14.170 -18.764 1.00 91.56 102 GLU A N 1
ATOM 780 C CA . GLU A 1 102 ? 18.598 -13.876 -19.722 1.00 91.56 102 GLU A CA 1
ATOM 781 C C . GLU A 1 102 ? 19.013 -12.413 -19.548 1.00 91.56 102 GLU A C 1
ATOM 783 O O . GLU A 1 102 ? 18.139 -11.599 -19.228 1.00 91.56 102 GLU A O 1
ATOM 788 N N . PRO A 1 103 ? 20.283 -12.053 -19.802 1.00 92.62 103 PRO A N 1
ATOM 789 C CA . PRO A 1 103 ? 20.735 -10.670 -19.722 1.00 92.62 103 PRO A CA 1
ATOM 790 C C . PRO A 1 103 ? 19.885 -9.716 -20.572 1.00 92.62 103 PRO A C 1
ATOM 792 O O . PRO A 1 103 ? 19.474 -10.045 -21.688 1.00 92.62 103 PRO A O 1
ATOM 795 N N . VAL A 1 104 ? 19.661 -8.516 -20.042 1.00 93.12 104 VAL A N 1
ATOM 796 C CA . VAL A 1 104 ? 19.017 -7.393 -20.733 1.00 93.12 104 VAL A CA 1
ATOM 797 C C . VAL A 1 104 ? 20.065 -6.304 -20.903 1.00 93.12 104 VAL A C 1
ATOM 799 O O . VAL A 1 104 ? 20.612 -5.825 -19.911 1.00 93.12 104 VAL A O 1
ATOM 802 N N . THR A 1 105 ? 20.356 -5.917 -22.145 1.00 93.62 105 THR A N 1
ATOM 803 C CA . THR A 1 105 ? 21.350 -4.870 -22.448 1.00 93.62 105 THR A CA 1
ATOM 804 C C . THR A 1 105 ? 20.763 -3.707 -23.244 1.00 93.62 105 THR A C 1
ATOM 806 O O . THR A 1 105 ? 21.440 -2.701 -23.447 1.00 93.62 105 THR A O 1
ATOM 809 N N . SER A 1 106 ? 19.497 -3.810 -23.658 1.00 93.06 106 SER A N 1
ATOM 810 C CA . SER A 1 106 ? 18.762 -2.773 -24.382 1.00 93.06 106 SER A CA 1
ATOM 811 C C . SER A 1 106 ? 17.284 -2.718 -23.974 1.00 93.06 106 SER A C 1
ATOM 813 O O . SER A 1 106 ? 16.739 -3.670 -23.413 1.00 93.06 106 SER A O 1
ATOM 815 N N . LEU A 1 107 ? 16.605 -1.607 -24.280 1.00 90.88 107 LEU A N 1
ATOM 816 C CA . LEU A 1 107 ? 15.154 -1.488 -24.075 1.00 90.88 107 LEU A CA 1
ATOM 817 C C . LEU A 1 107 ? 14.372 -2.430 -25.004 1.00 90.88 107 LEU A C 1
ATOM 819 O O . LEU A 1 107 ? 13.310 -2.933 -24.645 1.00 90.88 107 LEU A O 1
ATOM 823 N N . GLU A 1 108 ? 14.902 -2.698 -26.194 1.00 91.69 108 GLU A N 1
ATOM 824 C CA . GLU A 1 108 ? 14.361 -3.640 -27.172 1.00 91.69 108 GLU A CA 1
ATOM 825 C C . GLU A 1 108 ? 14.253 -5.053 -26.599 1.00 91.69 108 GLU A C 1
ATOM 827 O O . GLU A 1 108 ? 13.244 -5.725 -26.833 1.00 91.69 108 GLU A O 1
ATOM 832 N N . ASP A 1 109 ? 15.232 -5.472 -25.793 1.00 90.69 109 ASP A N 1
ATOM 833 C CA . ASP A 1 109 ? 15.201 -6.775 -25.132 1.00 90.69 109 ASP A CA 1
ATOM 834 C C . ASP A 1 109 ? 13.989 -6.901 -24.209 1.00 90.69 109 ASP A C 1
ATOM 836 O O . ASP A 1 109 ? 13.403 -7.979 -24.153 1.00 90.69 109 ASP A O 1
ATOM 840 N N . LEU A 1 110 ? 13.579 -5.820 -23.529 1.00 89.81 110 LEU A N 1
ATOM 841 C CA . LEU A 1 110 ? 12.449 -5.818 -22.591 1.00 89.81 110 LEU A CA 1
ATOM 842 C C . LEU A 1 110 ? 11.099 -5.996 -23.293 1.00 89.81 110 LEU A C 1
ATOM 844 O O . LEU A 1 110 ? 10.242 -6.705 -22.771 1.00 89.81 110 LEU A O 1
ATOM 848 N N . LYS A 1 111 ? 10.925 -5.448 -24.505 1.00 87.19 111 LYS A N 1
ATOM 849 C CA . LYS A 1 111 ? 9.640 -5.452 -25.240 1.00 87.19 111 LYS A CA 1
ATOM 850 C C . LYS A 1 111 ? 9.077 -6.853 -25.498 1.00 87.19 111 LYS A C 1
ATOM 852 O O . LYS A 1 111 ? 7.871 -7.027 -25.633 1.00 87.19 111 LYS A O 1
ATOM 857 N N . SER A 1 112 ? 9.948 -7.855 -25.609 1.00 85.75 112 SER A N 1
ATOM 858 C CA . SER A 1 112 ? 9.551 -9.247 -25.867 1.00 85.75 112 SER A CA 1
ATOM 859 C C . SER A 1 112 ? 9.374 -10.084 -24.594 1.00 85.75 112 SER A C 1
ATOM 861 O O . SER A 1 112 ? 8.968 -11.250 -24.662 1.00 85.75 112 SER A O 1
ATOM 863 N N . ARG A 1 113 ? 9.699 -9.530 -23.420 1.00 87.44 113 ARG A N 1
ATOM 864 C CA . ARG A 1 113 ? 9.771 -10.279 -22.163 1.00 87.44 113 ARG A CA 1
ATOM 865 C C . ARG A 1 113 ? 8.433 -10.240 -21.448 1.00 87.44 113 ARG A C 1
ATOM 867 O O . ARG A 1 113 ? 7.797 -9.206 -21.305 1.00 87.44 113 ARG A O 1
ATOM 874 N N . LYS A 1 114 ? 8.041 -11.392 -20.909 1.00 89.50 114 LYS A N 1
ATOM 875 C CA . LYS A 1 114 ? 6.971 -11.470 -19.914 1.00 89.50 114 LYS A CA 1
ATOM 876 C C . LYS A 1 114 ? 7.591 -11.232 -18.544 1.00 89.50 114 LYS A C 1
ATOM 878 O O . LYS A 1 114 ? 8.228 -12.135 -18.001 1.00 89.50 114 LYS A O 1
ATOM 883 N N . ILE A 1 115 ? 7.437 -10.019 -18.025 1.00 89.44 115 ILE A N 1
ATOM 884 C CA . ILE A 1 115 ? 7.987 -9.603 -16.733 1.00 89.44 115 ILE A CA 1
ATOM 885 C C . ILE A 1 115 ? 6.858 -9.585 -15.709 1.00 89.44 115 ILE A C 1
ATOM 887 O O . ILE A 1 115 ? 5.786 -9.034 -15.951 1.00 89.44 115 ILE A O 1
ATOM 891 N N . ARG A 1 116 ? 7.089 -10.210 -14.553 1.00 89.06 116 ARG A N 1
ATOM 892 C CA . ARG A 1 116 ? 6.175 -10.091 -13.419 1.00 89.06 116 ARG A CA 1
ATOM 893 C C . ARG A 1 116 ? 6.484 -8.783 -12.702 1.00 89.06 116 ARG A C 1
ATOM 895 O O . ARG A 1 116 ? 7.567 -8.637 -12.150 1.00 89.06 116 ARG A O 1
ATOM 902 N N . ALA A 1 117 ? 5.504 -7.894 -12.643 1.00 86.56 117 ALA A N 1
ATOM 903 C CA . ALA A 1 117 ? 5.543 -6.665 -11.861 1.00 86.56 117 ALA A CA 1
ATOM 904 C C . ALA A 1 117 ? 4.185 -6.433 -11.185 1.00 86.56 117 ALA A C 1
ATOM 906 O O . ALA A 1 117 ? 3.203 -7.108 -11.501 1.00 86.56 117 ALA A O 1
ATOM 907 N N . THR A 1 118 ? 4.136 -5.497 -10.240 1.00 81.00 118 THR A N 1
ATOM 908 C CA . THR A 1 118 ? 2.923 -5.170 -9.480 1.00 81.00 118 THR A CA 1
ATOM 909 C C . THR A 1 118 ? 2.440 -3.764 -9.835 1.00 81.00 118 THR A C 1
ATOM 911 O O . THR A 1 118 ? 3.254 -2.855 -9.979 1.00 81.00 118 THR A O 1
ATOM 914 N N . SER A 1 119 ? 1.116 -3.581 -9.918 1.00 78.56 119 SER A N 1
ATOM 915 C CA . SER A 1 119 ? 0.440 -2.272 -9.952 1.00 78.56 119 SER A CA 1
ATOM 916 C C . SER A 1 119 ? 1.060 -1.280 -10.962 1.00 78.56 119 SER A C 1
ATOM 918 O O . SER A 1 119 ? 1.192 -1.617 -12.139 1.00 78.56 119 SER A O 1
ATOM 920 N N . ALA A 1 120 ? 1.412 -0.060 -10.544 1.00 80.44 120 ALA A N 1
ATOM 921 C CA . ALA A 1 120 ? 1.881 1.025 -11.401 1.00 80.44 120 ALA A CA 1
ATOM 922 C C . ALA A 1 120 ? 3.159 0.663 -12.171 1.00 80.44 120 ALA A C 1
ATOM 924 O O . ALA A 1 120 ? 3.282 1.014 -13.343 1.00 80.44 120 ALA A O 1
ATOM 925 N N . VAL A 1 121 ? 4.066 -0.110 -11.565 1.00 82.00 121 VAL A N 1
ATOM 926 C CA . VAL A 1 121 ? 5.291 -0.573 -12.234 1.00 82.00 121 VAL A CA 1
ATOM 927 C C . VAL A 1 121 ? 4.957 -1.473 -13.423 1.00 82.00 121 VAL A C 1
ATOM 929 O O . VAL A 1 121 ? 5.560 -1.339 -14.482 1.00 82.00 121 VAL A O 1
ATOM 932 N N . ALA A 1 122 ? 3.939 -2.330 -13.299 1.00 83.50 122 ALA A N 1
ATOM 933 C CA . ALA A 1 122 ? 3.499 -3.193 -14.395 1.00 83.50 122 ALA A CA 1
ATOM 934 C C . ALA A 1 122 ? 2.869 -2.431 -15.573 1.00 83.50 122 ALA A C 1
ATOM 936 O O . ALA A 1 122 ? 2.783 -2.987 -16.658 1.00 83.50 122 ALA A O 1
ATOM 937 N N . LYS A 1 123 ? 2.407 -1.188 -15.371 1.00 82.62 123 LYS A N 1
ATOM 938 C CA . LYS A 1 123 ? 1.878 -0.343 -16.456 1.00 82.62 123 LYS A CA 1
ATOM 939 C C . LYS A 1 123 ? 2.974 0.380 -17.240 1.00 82.62 123 LYS A C 1
ATOM 941 O O . LYS A 1 123 ? 2.707 0.836 -18.347 1.00 82.62 123 LYS A O 1
ATOM 946 N N . VAL A 1 124 ? 4.151 0.555 -16.638 1.00 82.62 124 VAL A N 1
ATOM 947 C CA . VAL A 1 124 ? 5.283 1.264 -17.253 1.00 82.62 124 VAL A CA 1
ATOM 948 C C . VAL A 1 124 ? 6.190 0.315 -18.039 1.00 82.62 124 VAL A C 1
ATOM 950 O O . VAL A 1 124 ? 6.785 0.744 -19.026 1.00 82.62 124 VAL A O 1
ATOM 953 N N . LEU A 1 125 ? 6.289 -0.945 -17.604 1.00 75.44 125 LEU A N 1
ATOM 954 C CA . LEU A 1 125 ? 7.023 -2.016 -18.290 1.00 75.44 125 LEU A CA 1
ATOM 955 C C . LEU A 1 125 ? 6.260 -2.547 -19.508 1.00 75.44 125 LEU A C 1
ATOM 957 O O . LEU A 1 125 ? 6.937 -2.825 -20.523 1.00 75.44 125 LEU A O 1
#

Sequence (125 aa):
SDGDLRIQFFRGGELVSTDQMLDAVKSGTLDLVQGTGGYWSGQVDIGNIDIGLPGSWTSLEEAKALFESEEVVQILNEAYDEAGVHFLQKGYGHDYDLLTKEPVTSLEDLKSRKIRATSAVAKVL

Radius of gyration: 17.22 Å; chains: 1; bounding box: 37×35×57 Å

Secondary structure (DSSP, 8-state):
-TTS-------TTSSS-GGGHHHHHHTTS-S-----GGGGTTTSTTHHHHT--TTS-SSHHHHHHHHTSHHHHHHHHHHHHHHTS---------------SS---SHHHHHT------HHHHHH-